Protein AF-A0A162V5H7-F1 (afdb_monomer_lite)

pLDDT: mean 80.51, std 14.14, range [36.09, 95.62]

Foldseek 3Di:
DDDDPPPPPVVPVVVVVVQVVVCVVPVDGDDDCPPVPPPPCDPLVDPVNLVVLVVVLVPDDPVCNDLVNSQCCCQPPVCCVPPVDGDRDDSVVSVVSCVVSPDDDDDPDPPDPPPCCPPPVNVVVVVVVVVVVVVLVLLEWDFDDPVSPDTDHHPADVPDHRDDDDDDPDDPDDPPPD

Organism: Phycomyces blakesleeanus (strain ATCC 8743b / DSM 1359 / FGSC 10004 / NBRC 33097 / NRRL 1555) (NCBI:txid763407)

Radius of gyration: 36.33 Å; chains: 1; bounding box: 70×38×108 Å

Secondary structure (DSSP, 8-state):
---------THHHHHHHHHHHHHHHHSSPPPP-TT-------GGG-HHHHHHHHHHHHHS-GGG--HHHHHHHIIIIIHHHHHS------HHHHHHHHHHTT-------TTS---GGGSHHHHHHHHHHHHHHHHHHTTS-EEESTT--EEE---PPTTPPP------S-----TT--

Structure (mmCIF, N/CA/C/O backbone):
data_AF-A0A162V5H7-F1
#
_entry.id   AF-A0A162V5H7-F1
#
loop_
_atom_site.group_PDB
_atom_site.id
_atom_site.type_symbol
_atom_site.label_atom_id
_atom_site.label_alt_id
_atom_site.label_comp_id
_atom_site.label_asym_id
_atom_site.label_entity_id
_atom_site.label_seq_id
_atom_site.pdbx_PDB_ins_code
_atom_site.Cartn_x
_atom_site.Cartn_y
_atom_site.Cartn_z
_atom_site.occupancy
_atom_site.B_iso_or_equiv
_atom_site.auth_seq_id
_atom_site.auth_comp_id
_atom_site.auth_asym_id
_atom_site.auth_atom_id
_atom_site.pdbx_PDB_model_num
ATOM 1 N N . MET A 1 1 ? -15.570 -7.501 -58.205 1.00 36.09 1 MET A N 1
ATOM 2 C CA . MET A 1 1 ? -15.032 -7.285 -56.846 1.00 36.09 1 MET A CA 1
ATOM 3 C C . MET A 1 1 ? -13.584 -6.853 -56.987 1.00 36.09 1 MET A C 1
ATOM 5 O O . MET A 1 1 ? -12.705 -7.700 -57.033 1.00 36.09 1 MET A O 1
ATOM 9 N N . GLU A 1 2 ? -13.348 -5.554 -57.147 1.00 36.75 2 GLU A N 1
ATOM 10 C CA . GLU A 1 2 ? -12.001 -4.977 -57.132 1.00 36.75 2 GLU A CA 1
ATOM 11 C C . GLU A 1 2 ? -11.762 -4.377 -55.752 1.00 36.75 2 GLU A C 1
ATOM 13 O O . GLU A 1 2 ? -12.485 -3.480 -55.327 1.00 36.75 2 GLU A O 1
ATOM 18 N N . ASN A 1 3 ? -10.765 -4.899 -55.043 1.00 38.25 3 ASN A N 1
ATOM 19 C CA . ASN A 1 3 ? -10.275 -4.320 -53.801 1.00 38.25 3 ASN A CA 1
ATOM 20 C C . ASN A 1 3 ? -8.867 -3.784 -54.078 1.00 38.25 3 ASN A C 1
ATOM 22 O O . ASN A 1 3 ? -7.873 -4.502 -53.971 1.00 38.25 3 ASN A O 1
ATOM 26 N N . VAL A 1 4 ? -8.796 -2.525 -54.511 1.00 41.94 4 VAL A N 1
ATOM 27 C CA . VAL A 1 4 ? -7.540 -1.800 -54.718 1.00 41.94 4 VAL A CA 1
ATOM 28 C C . VAL A 1 4 ? -7.108 -1.216 -53.374 1.00 41.94 4 VAL A C 1
ATOM 30 O O . VAL A 1 4 ? -7.493 -0.110 -52.999 1.00 41.94 4 VAL A O 1
ATOM 33 N N . TYR A 1 5 ? -6.279 -1.952 -52.636 1.00 42.31 5 TYR A N 1
ATOM 34 C CA . TYR A 1 5 ? -5.509 -1.381 -51.531 1.00 42.31 5 TYR A CA 1
ATOM 35 C C . TYR A 1 5 ? -4.355 -0.538 -52.098 1.00 42.31 5 TYR A C 1
ATOM 37 O O . TYR A 1 5 ? -3.203 -0.966 -52.141 1.00 42.31 5 TYR A O 1
ATOM 45 N N . ASN A 1 6 ? -4.661 0.689 -52.527 1.00 48.66 6 ASN A N 1
ATOM 46 C CA . ASN A 1 6 ? -3.668 1.727 -52.805 1.00 48.66 6 ASN A CA 1
ATOM 47 C C . ASN A 1 6 ? -3.124 2.290 -51.484 1.00 48.66 6 ASN A C 1
ATOM 49 O O . ASN A 1 6 ? -3.478 3.383 -51.051 1.00 48.66 6 ASN A O 1
ATOM 53 N N . GLN A 1 7 ? -2.235 1.543 -50.835 1.00 49.34 7 GLN A N 1
ATOM 54 C CA . GLN A 1 7 ? -1.279 2.119 -49.893 1.00 49.34 7 GLN A CA 1
ATOM 55 C C . GLN A 1 7 ? 0.103 2.022 -50.526 1.00 49.34 7 GLN A C 1
ATOM 57 O O . GLN A 1 7 ? 0.834 1.049 -50.348 1.00 49.34 7 GLN A O 1
ATOM 62 N N . THR A 1 8 ? 0.469 3.039 -51.306 1.00 51.62 8 THR A N 1
ATOM 63 C CA . THR A 1 8 ? 1.836 3.194 -51.806 1.00 51.62 8 THR A CA 1
ATOM 64 C C . THR A 1 8 ? 2.744 3.503 -50.624 1.00 51.62 8 THR A C 1
ATOM 66 O O . THR A 1 8 ? 2.929 4.656 -50.241 1.00 51.62 8 THR A O 1
ATOM 69 N N . ASN A 1 9 ? 3.289 2.455 -50.012 1.00 56.88 9 ASN A N 1
ATOM 70 C CA . ASN A 1 9 ? 4.314 2.569 -48.991 1.00 56.88 9 ASN A CA 1
ATOM 71 C C . ASN A 1 9 ? 5.574 3.169 -49.635 1.00 56.88 9 ASN A C 1
ATOM 73 O O . ASN A 1 9 ? 6.387 2.455 -50.221 1.00 56.88 9 ASN A O 1
ATOM 77 N N . THR A 1 10 ? 5.724 4.491 -49.554 1.00 59.53 10 THR A N 1
ATOM 78 C CA . THR A 1 10 ? 6.788 5.295 -50.182 1.00 59.53 10 THR A CA 1
ATOM 79 C C . THR A 1 10 ? 8.196 4.836 -49.794 1.00 59.53 10 THR A C 1
ATOM 81 O O . THR A 1 10 ? 9.159 5.070 -50.525 1.00 59.53 10 THR A O 1
ATOM 84 N N . TYR A 1 11 ? 8.325 4.131 -48.670 1.00 68.81 11 TYR A N 1
ATOM 85 C CA . TYR A 1 11 ? 9.588 3.601 -48.169 1.00 68.81 11 TYR A CA 1
ATOM 86 C C . TYR A 1 11 ? 10.064 2.352 -48.914 1.00 68.81 11 TYR A C 1
ATOM 88 O O . TYR A 1 11 ? 11.271 2.119 -48.994 1.00 68.81 11 TYR A O 1
ATOM 96 N N . LEU A 1 12 ? 9.152 1.555 -49.479 1.00 75.81 12 LEU A N 1
ATOM 97 C CA . LEU A 1 12 ? 9.510 0.298 -50.133 1.00 75.81 12 LEU A CA 1
ATOM 98 C C . LEU A 1 12 ? 10.249 0.525 -51.471 1.00 75.81 12 LEU A C 1
ATOM 100 O O . LEU A 1 12 ? 11.338 -0.032 -51.628 1.00 75.81 12 LEU A O 1
ATOM 104 N N . PRO A 1 13 ? 9.781 1.395 -52.392 1.00 82.75 13 PRO A N 1
ATOM 105 C CA . PRO A 1 13 ? 10.516 1.702 -53.622 1.00 82.75 13 PRO A CA 1
ATOM 106 C C . PRO A 1 13 ? 11.905 2.305 -53.367 1.00 82.75 13 PRO A C 1
ATOM 108 O O . PRO A 1 13 ? 12.864 1.986 -54.070 1.00 82.75 13 PRO A O 1
ATOM 111 N N . LEU A 1 14 ? 12.041 3.155 -52.343 1.00 82.62 14 LEU A N 1
ATOM 112 C CA . LEU A 1 14 ? 13.326 3.750 -51.961 1.00 82.62 14 LEU A CA 1
ATOM 113 C C . LEU A 1 14 ? 14.294 2.708 -51.391 1.00 82.62 14 LEU A C 1
ATOM 115 O O . LEU A 1 14 ? 15.477 2.721 -51.733 1.00 82.62 14 LEU A O 1
ATOM 119 N N . ALA A 1 15 ? 13.795 1.781 -50.568 1.00 81.19 15 ALA A N 1
ATOM 120 C CA . ALA A 1 15 ? 14.589 0.671 -50.053 1.00 81.19 15 ALA A CA 1
ATOM 121 C C . ALA A 1 15 ? 15.088 -0.237 -51.186 1.00 81.19 15 ALA A C 1
ATOM 123 O O . ALA A 1 15 ? 16.270 -0.568 -51.211 1.00 81.19 15 ALA A O 1
ATOM 124 N N . ILE A 1 16 ? 14.228 -0.553 -52.161 1.00 84.88 16 ILE A N 1
ATOM 125 C CA . ILE A 1 16 ? 14.591 -1.359 -53.336 1.00 84.88 16 ILE A CA 1
ATOM 126 C C . ILE A 1 16 ? 15.680 -0.671 -54.162 1.00 84.88 16 ILE A C 1
ATOM 128 O O . ILE A 1 16 ? 16.683 -1.295 -54.498 1.00 84.88 16 ILE A O 1
ATOM 132 N N . ARG 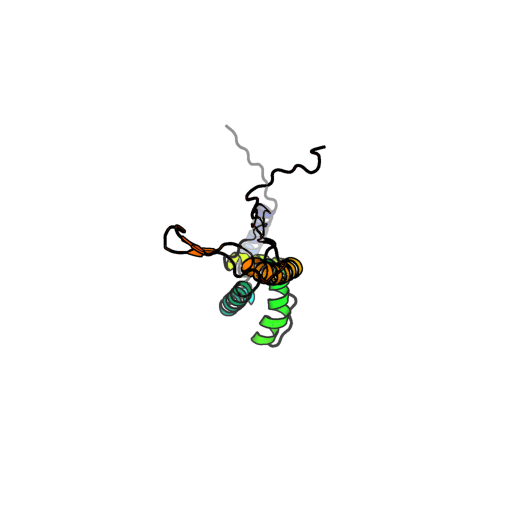A 1 17 ? 15.542 0.634 -54.436 1.00 87.94 17 ARG A N 1
ATOM 133 C CA . ARG A 1 17 ? 16.578 1.400 -55.152 1.00 87.94 17 ARG A CA 1
ATOM 134 C C . ARG A 1 17 ? 17.907 1.416 -54.400 1.00 87.94 17 ARG A C 1
ATOM 136 O O . ARG A 1 17 ? 18.959 1.296 -55.022 1.00 87.94 17 ARG A O 1
ATOM 143 N N . LYS A 1 18 ? 17.867 1.567 -53.073 1.00 86.19 18 LYS A N 1
ATOM 144 C CA . LYS A 1 18 ? 19.063 1.531 -52.225 1.00 86.19 18 LYS A CA 1
ATOM 145 C C . LYS A 1 18 ? 19.753 0.166 -52.298 1.00 86.19 18 LYS A C 1
ATOM 147 O O . LYS A 1 18 ? 20.953 0.127 -52.539 1.00 86.19 18 LYS A O 1
ATOM 152 N N . TRP A 1 19 ? 18.995 -0.922 -52.162 1.00 87.94 19 TRP A N 1
ATOM 153 C CA . TRP A 1 19 ? 19.516 -2.285 -52.281 1.00 87.94 19 TRP A CA 1
ATOM 154 C C . TRP A 1 19 ? 20.089 -2.581 -53.665 1.00 87.94 19 TRP A C 1
ATOM 156 O O . TRP A 1 19 ? 21.142 -3.197 -53.764 1.00 87.94 19 TRP A O 1
ATOM 166 N N . GLY A 1 20 ? 19.439 -2.103 -54.729 1.00 91.81 20 GLY A N 1
ATOM 167 C CA . GLY A 1 20 ? 19.942 -2.258 -56.094 1.00 91.81 20 GLY A CA 1
ATOM 168 C C . GLY A 1 20 ? 21.295 -1.574 -56.294 1.00 91.81 20 GLY A C 1
ATOM 169 O O . GLY A 1 20 ? 22.219 -2.188 -56.817 1.00 91.81 20 GLY A O 1
ATOM 170 N N . LYS A 1 21 ? 21.446 -0.329 -55.821 1.00 91.19 21 LYS A N 1
ATOM 171 C CA . LYS A 1 21 ? 22.733 0.389 -55.872 1.00 91.19 21 LYS A CA 1
ATOM 172 C C . LYS A 1 21 ? 23.833 -0.330 -55.095 1.00 91.19 21 LYS A C 1
ATOM 174 O O . LYS A 1 21 ? 24.963 -0.394 -55.559 1.00 91.19 21 LYS A O 1
ATOM 179 N N . GLU A 1 22 ? 23.494 -0.849 -53.921 1.00 88.94 22 GLU A N 1
ATOM 180 C CA . GLU A 1 22 ? 24.423 -1.594 -53.077 1.00 88.94 22 GLU A CA 1
ATOM 181 C C . GLU A 1 22 ? 24.891 -2.880 -53.765 1.00 88.94 22 GLU A C 1
ATOM 183 O O . GLU A 1 22 ? 26.090 -3.086 -53.907 1.00 88.94 22 GLU A O 1
ATOM 188 N N . TYR A 1 23 ? 23.958 -3.668 -54.303 1.00 91.25 23 TYR A N 1
ATOM 189 C CA . TYR A 1 23 ? 24.269 -4.903 -55.019 1.00 91.25 23 TYR A CA 1
ATOM 190 C C . TYR A 1 23 ? 25.155 -4.669 -56.248 1.00 91.25 23 TYR A C 1
ATOM 192 O O . TYR A 1 23 ? 26.092 -5.428 -56.473 1.00 91.25 23 TYR A O 1
ATOM 200 N N . ILE A 1 24 ? 24.906 -3.600 -57.015 1.00 93.75 24 ILE A N 1
ATOM 201 C CA . ILE A 1 24 ? 25.754 -3.231 -58.161 1.00 93.75 24 ILE A CA 1
ATOM 202 C C . ILE A 1 24 ? 27.190 -2.919 -57.712 1.00 93.75 24 ILE A C 1
ATOM 204 O O . ILE A 1 24 ? 28.134 -3.255 -58.418 1.00 93.75 24 ILE A O 1
ATOM 208 N N . ALA A 1 25 ? 27.363 -2.279 -56.554 1.00 89.38 25 ALA A N 1
ATOM 209 C CA . ALA A 1 25 ? 28.676 -1.863 -56.069 1.00 89.38 25 ALA A CA 1
ATOM 210 C C . ALA A 1 25 ? 29.476 -2.999 -55.408 1.00 89.38 25 ALA A C 1
ATOM 212 O O . ALA A 1 25 ? 30.697 -3.029 -55.531 1.00 89.38 25 ALA A O 1
ATOM 213 N N . THR A 1 26 ? 28.817 -3.905 -54.682 1.00 89.81 26 THR A N 1
ATOM 214 C CA . THR A 1 26 ? 29.492 -4.895 -53.820 1.00 89.81 26 THR A CA 1
ATOM 215 C C . THR A 1 26 ? 29.262 -6.349 -54.237 1.00 89.81 26 THR A C 1
ATOM 217 O O . THR A 1 26 ? 29.968 -7.231 -53.756 1.00 89.81 26 THR A O 1
ATOM 220 N N . GLY A 1 27 ? 28.278 -6.624 -55.101 1.00 88.81 27 GLY A N 1
ATOM 221 C CA . GLY A 1 27 ? 27.862 -7.976 -55.495 1.00 88.81 27 GLY A CA 1
ATOM 222 C C . GLY A 1 27 ? 26.973 -8.697 -54.472 1.00 88.81 27 GLY A C 1
ATOM 223 O O . GLY A 1 27 ? 26.591 -9.846 -54.691 1.00 88.81 27 GLY A O 1
ATOM 224 N N . TYR A 1 28 ? 26.623 -8.052 -53.355 1.00 86.94 28 TYR A N 1
ATOM 225 C CA . TYR A 1 28 ? 25.739 -8.606 -52.326 1.00 86.94 28 TYR A CA 1
ATOM 226 C C . TYR A 1 28 ? 24.945 -7.500 -51.618 1.00 86.94 28 TYR A C 1
ATOM 228 O O . TYR A 1 28 ? 25.370 -6.353 -51.541 1.00 86.94 28 TYR A O 1
ATOM 236 N N . ILE A 1 29 ? 23.777 -7.835 -51.070 1.00 86.12 29 ILE A N 1
ATOM 237 C CA . ILE A 1 29 ? 22.975 -6.895 -50.271 1.00 86.12 29 ILE A CA 1
ATOM 238 C C . ILE A 1 29 ? 23.363 -7.074 -48.800 1.00 86.12 29 ILE A C 1
ATOM 240 O O . ILE A 1 29 ? 23.324 -8.200 -48.297 1.00 86.12 29 ILE A O 1
ATOM 244 N N . SER A 1 30 ? 23.727 -5.998 -48.089 1.00 80.12 30 SER A N 1
ATOM 245 C CA . SER A 1 30 ? 24.040 -6.113 -46.660 1.00 80.12 30 SER A CA 1
ATOM 246 C C . SER A 1 30 ? 22.831 -6.600 -45.862 1.00 80.12 30 SER A C 1
ATOM 248 O O . SER A 1 30 ? 21.689 -6.163 -46.041 1.00 80.12 30 SER A O 1
ATOM 250 N N . GLN A 1 31 ? 23.080 -7.529 -44.938 1.00 75.31 31 GLN A N 1
ATOM 251 C CA . GLN A 1 31 ? 22.045 -7.967 -44.014 1.00 75.31 31 GLN A CA 1
ATOM 252 C C . GLN A 1 31 ? 21.614 -6.790 -43.135 1.00 75.31 31 GLN A C 1
ATOM 254 O O . GLN A 1 31 ? 22.439 -6.100 -42.528 1.00 75.31 31 GLN A O 1
ATOM 259 N N . ARG A 1 32 ? 20.298 -6.576 -43.027 1.00 68.06 32 ARG A N 1
ATOM 260 C CA . ARG A 1 32 ? 19.746 -5.559 -42.132 1.00 68.06 32 ARG A CA 1
ATOM 261 C C . ARG A 1 32 ? 20.180 -5.851 -40.694 1.00 68.06 32 ARG A C 1
ATOM 263 O O . ARG A 1 32 ? 19.860 -6.894 -40.141 1.00 68.06 32 ARG A O 1
ATOM 270 N N . GLN A 1 33 ? 20.832 -4.881 -40.061 1.00 63.22 33 GLN A N 1
ATOM 271 C CA . GLN A 1 33 ? 21.154 -4.908 -38.626 1.00 63.22 33 GLN A CA 1
ATOM 272 C C . GLN A 1 33 ? 19.947 -4.488 -37.752 1.00 63.22 33 GLN A C 1
ATOM 274 O O . GLN A 1 33 ? 20.061 -4.389 -36.530 1.00 63.22 33 GLN A O 1
ATOM 279 N N . GLN A 1 34 ? 18.780 -4.214 -38.357 1.00 62.19 34 GLN A N 1
ATOM 280 C CA . GLN A 1 34 ? 17.551 -3.903 -37.621 1.00 62.19 34 GLN A CA 1
ATOM 281 C C . GLN A 1 34 ? 17.168 -5.091 -36.726 1.00 62.19 34 GLN A C 1
ATOM 283 O O . GLN A 1 34 ? 17.146 -6.229 -37.179 1.00 62.19 34 GLN A O 1
ATOM 288 N N . GLY A 1 35 ? 16.887 -4.820 -35.449 1.00 57.72 35 GLY A N 1
ATOM 289 C CA . GLY A 1 35 ? 16.566 -5.853 -34.457 1.00 57.72 35 GLY A CA 1
ATOM 290 C C . GLY A 1 35 ? 17.757 -6.360 -33.635 1.00 57.72 35 GLY A C 1
ATOM 291 O O . GLY A 1 35 ? 17.541 -7.070 -32.662 1.00 57.72 35 GLY A O 1
ATOM 292 N N . ARG A 1 36 ? 18.996 -5.937 -33.929 1.00 56.78 36 ARG A N 1
ATOM 293 C CA . ARG A 1 36 ? 20.184 -6.258 -33.105 1.00 56.78 36 ARG A CA 1
ATOM 294 C C . ARG A 1 36 ? 20.378 -5.336 -31.898 1.00 56.78 36 ARG A C 1
ATOM 296 O O . ARG A 1 36 ? 21.458 -5.280 -31.319 1.00 56.78 36 ARG A O 1
ATOM 303 N N . PHE A 1 37 ? 19.340 -4.601 -31.500 1.00 56.25 37 PHE A N 1
ATOM 304 C CA . PHE A 1 37 ? 19.384 -3.838 -30.260 1.00 56.25 37 PHE A CA 1
ATOM 305 C C . PHE A 1 37 ? 19.109 -4.797 -29.101 1.00 56.25 37 PHE A C 1
ATOM 307 O O . PHE A 1 37 ? 17.963 -4.975 -28.684 1.00 56.25 37 PHE A O 1
ATOM 314 N N . ILE A 1 38 ? 20.166 -5.432 -28.594 1.00 55.22 38 ILE A N 1
ATOM 315 C CA . ILE A 1 38 ? 20.114 -6.086 -27.289 1.00 55.22 38 ILE A CA 1
ATOM 316 C C . ILE A 1 38 ? 19.909 -4.949 -26.295 1.00 55.22 38 ILE A C 1
ATOM 318 O O . ILE A 1 38 ? 20.842 -4.225 -25.953 1.00 55.22 38 ILE A O 1
ATOM 322 N N . ARG A 1 39 ? 18.658 -4.725 -25.879 1.00 59.47 39 ARG A N 1
ATOM 323 C CA . ARG A 1 39 ? 18.417 -3.866 -24.723 1.00 59.47 39 ARG A CA 1
ATOM 324 C C . ARG A 1 39 ? 19.151 -4.547 -23.572 1.00 59.47 39 ARG A C 1
ATOM 326 O O . ARG A 1 39 ? 18.831 -5.711 -23.317 1.00 59.47 39 ARG A O 1
ATOM 333 N N . PRO A 1 40 ? 20.125 -3.888 -22.918 1.00 55.59 40 PRO A N 1
ATOM 334 C CA . PRO A 1 40 ? 20.741 -4.481 -21.745 1.00 55.59 40 PRO A CA 1
ATOM 335 C C . PRO A 1 40 ? 19.607 -4.878 -20.795 1.00 55.59 40 PRO A C 1
ATOM 337 O O . PRO A 1 40 ? 18.635 -4.110 -20.699 1.00 55.59 40 PRO A O 1
ATOM 340 N N . PRO A 1 41 ? 19.664 -6.071 -20.173 1.00 60.25 41 PRO A N 1
ATOM 341 C CA . PRO A 1 41 ? 18.645 -6.483 -19.227 1.00 60.25 41 PRO A CA 1
ATOM 342 C C . PRO A 1 41 ? 18.517 -5.358 -18.211 1.00 60.25 41 PRO A C 1
ATOM 344 O O . PRO A 1 41 ? 19.468 -4.981 -17.526 1.00 60.25 41 PRO A O 1
ATOM 347 N N . PHE A 1 42 ? 17.361 -4.704 -18.240 1.00 72.19 42 PHE A N 1
ATOM 348 C CA . PHE A 1 42 ? 17.120 -3.593 -17.349 1.00 72.19 42 PHE A CA 1
ATOM 349 C C . PHE A 1 42 ? 17.127 -4.160 -15.939 1.00 72.19 42 PHE A C 1
ATOM 351 O O . PHE A 1 42 ? 16.592 -5.236 -15.721 1.00 72.19 42 PHE A O 1
ATOM 358 N N . VAL A 1 43 ? 17.709 -3.444 -14.988 1.00 73.94 43 VAL A N 1
ATOM 359 C CA . VAL A 1 43 ? 17.938 -3.965 -13.636 1.00 73.94 43 VAL A CA 1
ATOM 360 C C . VAL A 1 43 ? 16.642 -4.469 -12.974 1.00 73.94 43 VAL A C 1
ATOM 362 O O . VAL A 1 43 ? 16.663 -5.500 -12.326 1.00 73.94 43 VAL A O 1
ATOM 365 N N . LEU A 1 44 ? 15.475 -3.859 -13.227 1.00 81.75 44 LEU A N 1
ATOM 366 C CA . LEU A 1 44 ? 14.187 -4.382 -12.721 1.00 81.75 44 LEU A CA 1
ATOM 367 C C . LEU A 1 44 ? 13.714 -5.703 -13.376 1.00 81.75 44 LEU A C 1
ATOM 369 O O . LEU A 1 44 ? 12.700 -6.261 -12.968 1.00 81.75 44 LEU A O 1
ATOM 373 N N . ALA A 1 45 ? 14.404 -6.208 -14.397 1.00 81.31 45 ALA A N 1
ATOM 374 C CA . ALA A 1 45 ? 14.193 -7.554 -14.928 1.00 81.31 45 ALA A CA 1
ATOM 375 C C . ALA A 1 45 ? 14.865 -8.632 -14.061 1.00 81.31 45 ALA A C 1
ATOM 377 O O . ALA A 1 45 ? 14.590 -9.811 -14.258 1.00 81.31 45 ALA A O 1
ATOM 378 N N . ASP A 1 46 ? 15.729 -8.236 -13.123 1.00 85.44 46 ASP A N 1
ATOM 379 C CA . ASP A 1 46 ? 16.362 -9.138 -12.169 1.00 85.44 46 ASP A CA 1
ATOM 380 C C . ASP A 1 46 ? 15.320 -9.721 -11.199 1.00 85.44 46 ASP A C 1
ATOM 382 O O . ASP A 1 46 ? 14.546 -9.000 -10.556 1.00 85.44 46 ASP A O 1
ATOM 386 N N . GLU A 1 47 ? 15.315 -11.047 -11.083 1.00 88.06 47 GLU A N 1
ATOM 387 C CA . GLU A 1 47 ? 14.394 -11.791 -10.230 1.00 88.06 47 GLU A CA 1
ATOM 388 C C . GLU A 1 47 ? 14.587 -11.471 -8.739 1.00 88.06 47 GLU A C 1
ATOM 390 O O . GLU A 1 47 ? 13.615 -11.359 -7.992 1.00 88.06 47 GLU A O 1
ATOM 395 N N . ALA A 1 48 ? 15.820 -11.233 -8.286 1.00 88.19 48 ALA A N 1
ATOM 396 C CA . ALA A 1 48 ? 16.097 -10.877 -6.899 1.00 88.19 48 ALA A CA 1
ATOM 397 C C . ALA A 1 48 ? 15.468 -9.525 -6.528 1.00 88.19 48 ALA A C 1
ATOM 399 O O . ALA A 1 48 ? 15.004 -9.337 -5.401 1.00 88.19 48 ALA A O 1
ATOM 400 N N . ILE A 1 49 ? 15.413 -8.590 -7.479 1.00 88.19 49 ILE A N 1
ATOM 401 C CA . ILE A 1 49 ? 14.776 -7.279 -7.302 1.00 88.19 49 ILE A CA 1
ATOM 402 C C . ILE A 1 49 ? 13.258 -7.402 -7.310 1.00 88.19 49 ILE A C 1
ATOM 404 O O . ILE A 1 49 ? 12.590 -6.787 -6.470 1.00 88.19 49 ILE A O 1
ATOM 408 N N . ALA A 1 50 ? 12.720 -8.217 -8.218 1.00 90.88 50 ALA A N 1
ATOM 409 C CA . ALA A 1 50 ? 11.299 -8.535 -8.265 1.00 90.88 50 ALA A CA 1
ATOM 410 C C . ALA A 1 50 ? 10.828 -9.159 -6.941 1.00 90.88 50 ALA A C 1
ATOM 412 O O . ALA A 1 50 ? 9.838 -8.713 -6.355 1.00 90.88 50 ALA A O 1
ATOM 413 N N . ASN A 1 51 ? 11.583 -10.128 -6.420 1.00 92.12 51 ASN A N 1
ATOM 414 C CA . ASN A 1 51 ? 11.293 -10.815 -5.165 1.00 92.12 51 ASN A CA 1
ATOM 415 C C . ASN A 1 51 ? 11.411 -9.880 -3.955 1.00 92.12 51 ASN A C 1
ATOM 417 O O . ASN A 1 51 ? 10.501 -9.831 -3.127 1.00 92.12 51 ASN A O 1
ATOM 421 N N . ALA A 1 52 ? 12.477 -9.076 -3.870 1.00 93.06 52 ALA A N 1
ATOM 422 C CA . ALA A 1 52 ? 12.647 -8.108 -2.785 1.00 93.06 52 ALA A CA 1
ATOM 423 C C . ALA A 1 52 ? 11.510 -7.073 -2.756 1.00 93.06 52 ALA A C 1
ATOM 425 O O . ALA A 1 52 ? 10.927 -6.809 -1.702 1.00 93.06 52 ALA A O 1
ATOM 426 N N . THR A 1 53 ? 11.139 -6.547 -3.925 1.00 92.62 53 THR A N 1
ATOM 427 C CA . THR A 1 53 ? 10.043 -5.581 -4.053 1.00 92.62 53 THR A CA 1
ATOM 428 C C . THR A 1 53 ? 8.699 -6.219 -3.715 1.00 92.62 53 THR A C 1
ATOM 430 O O . THR A 1 53 ? 7.903 -5.631 -2.985 1.00 92.62 53 THR A O 1
ATOM 433 N N . SER A 1 54 ? 8.457 -7.450 -4.167 1.00 92.50 54 SER A N 1
ATOM 434 C CA . SER A 1 54 ? 7.240 -8.203 -3.845 1.00 92.50 54 SER A CA 1
ATOM 435 C C . SER A 1 54 ? 7.101 -8.464 -2.346 1.00 92.50 54 SER A C 1
ATOM 437 O O . SER A 1 54 ? 6.018 -8.280 -1.790 1.00 92.50 54 SER A O 1
ATOM 439 N N . ASN A 1 55 ? 8.191 -8.838 -1.673 1.00 94.06 55 ASN A N 1
ATOM 440 C CA . ASN A 1 55 ? 8.208 -9.033 -0.223 1.00 94.06 55 ASN A CA 1
ATOM 441 C C . ASN A 1 55 ? 7.919 -7.729 0.522 1.00 94.06 55 ASN A C 1
ATOM 443 O O . ASN A 1 55 ? 7.088 -7.711 1.431 1.00 94.06 55 ASN A O 1
ATOM 447 N N . TRP A 1 56 ? 8.527 -6.623 0.089 1.00 94.81 56 TRP A N 1
ATOM 448 C CA . TRP A 1 56 ? 8.258 -5.311 0.665 1.00 94.81 56 TRP A CA 1
ATOM 449 C C . TRP A 1 56 ? 6.785 -4.906 0.512 1.00 94.81 56 TRP A C 1
ATOM 451 O O . TRP A 1 56 ? 6.166 -4.500 1.495 1.00 94.81 56 TRP A O 1
ATOM 461 N N . ILE A 1 57 ? 6.191 -5.087 -0.678 1.00 93.31 57 ILE A N 1
ATOM 462 C CA . ILE A 1 57 ? 4.770 -4.791 -0.944 1.00 93.31 57 ILE A CA 1
ATOM 463 C C . ILE A 1 57 ? 3.852 -5.590 -0.010 1.00 93.31 57 ILE A C 1
ATOM 465 O O . ILE A 1 57 ? 2.888 -5.034 0.520 1.00 93.31 57 ILE A O 1
ATOM 469 N N . ARG A 1 58 ? 4.141 -6.881 0.213 1.00 91.56 58 ARG A N 1
ATOM 470 C CA . ARG A 1 58 ? 3.333 -7.757 1.083 1.00 91.56 58 ARG A CA 1
ATOM 471 C C . ARG A 1 58 ? 3.303 -7.271 2.533 1.00 91.56 58 ARG A C 1
ATOM 473 O O . ARG A 1 58 ? 2.255 -7.354 3.164 1.00 91.56 58 ARG A O 1
ATOM 480 N N . GLN A 1 59 ? 4.410 -6.716 3.024 1.00 93.31 59 GLN A N 1
ATOM 481 C CA . GLN A 1 59 ? 4.522 -6.165 4.380 1.00 93.31 59 GLN A CA 1
ATOM 482 C C . GLN A 1 59 ? 3.821 -4.807 4.544 1.00 93.31 59 GLN A C 1
ATOM 484 O O . GLN A 1 59 ? 3.572 -4.373 5.666 1.00 93.31 59 GLN A O 1
ATOM 489 N N . GLN A 1 60 ? 3.490 -4.112 3.450 1.00 90.94 60 GLN A N 1
ATOM 490 C CA . GLN A 1 60 ? 2.826 -2.812 3.531 1.00 90.94 60 GLN A CA 1
ATOM 491 C C . GLN A 1 60 ? 1.320 -2.944 3.785 1.00 90.94 60 GLN A C 1
ATOM 493 O O . GLN A 1 60 ? 0.652 -3.818 3.218 1.00 90.94 60 GLN A O 1
ATOM 498 N N . LYS A 1 61 ? 0.768 -1.985 4.546 1.00 87.50 61 LYS A N 1
ATOM 499 C CA . LYS A 1 61 ? -0.680 -1.716 4.603 1.00 87.50 61 LYS A CA 1
ATOM 500 C C . LYS A 1 61 ? -1.220 -1.440 3.198 1.00 87.50 61 LYS A C 1
ATOM 502 O O . LYS A 1 61 ? -0.508 -0.872 2.370 1.00 87.50 61 LYS A O 1
ATOM 507 N N . ILE A 1 62 ? -2.482 -1.789 2.946 1.00 83.94 62 ILE A N 1
ATOM 508 C CA . ILE A 1 62 ? -3.132 -1.675 1.626 1.00 83.94 62 ILE A CA 1
ATOM 509 C C . ILE A 1 62 ? -2.990 -0.259 1.046 1.00 83.94 62 ILE A C 1
ATOM 511 O O . ILE A 1 62 ? -2.561 -0.106 -0.095 1.00 83.94 62 ILE A O 1
ATOM 515 N N . GLU A 1 63 ? -3.229 0.768 1.861 1.00 83.94 63 GLU A N 1
ATOM 516 C CA . GLU A 1 63 ? -3.105 2.189 1.495 1.00 83.94 63 GLU A CA 1
ATOM 517 C C . GLU A 1 63 ? -1.706 2.579 0.998 1.00 83.94 63 GLU A C 1
ATOM 519 O O . GLU A 1 63 ? -1.542 3.487 0.184 1.00 83.94 63 GLU A O 1
ATOM 524 N N . LYS A 1 64 ? -0.669 1.880 1.474 1.00 86.69 64 LYS A N 1
ATOM 525 C CA . LYS A 1 64 ? 0.727 2.166 1.136 1.00 86.69 64 LYS A CA 1
ATOM 526 C C . LYS A 1 64 ? 1.201 1.422 -0.113 1.00 86.69 64 LYS A C 1
ATOM 528 O O . LYS A 1 64 ? 2.278 1.753 -0.610 1.00 86.69 64 LYS A O 1
ATOM 533 N N . ARG A 1 65 ? 0.417 0.490 -0.668 1.00 88.62 65 ARG A N 1
ATOM 534 C CA . ARG A 1 65 ? 0.753 -0.312 -1.865 1.00 88.62 65 ARG A CA 1
ATOM 535 C C . ARG A 1 65 ? 0.533 0.459 -3.176 1.00 88.62 65 ARG A C 1
ATOM 537 O O . ARG A 1 65 ? -0.067 -0.049 -4.120 1.00 88.62 65 ARG A O 1
ATOM 544 N N . THR A 1 66 ? 1.008 1.700 -3.247 1.00 89.94 66 THR A N 1
ATOM 545 C CA . THR A 1 66 ? 0.918 2.542 -4.449 1.00 89.94 66 THR A CA 1
ATOM 546 C C . THR A 1 66 ? 2.195 2.450 -5.282 1.00 89.94 66 THR A C 1
ATOM 548 O O . THR A 1 66 ? 3.288 2.262 -4.744 1.00 89.94 66 THR A O 1
ATOM 551 N N . ALA A 1 67 ? 2.087 2.642 -6.602 1.00 90.50 67 ALA A N 1
ATOM 552 C CA . ALA A 1 67 ? 3.255 2.659 -7.491 1.00 90.50 67 ALA A CA 1
ATOM 553 C C . ALA A 1 67 ? 4.297 3.711 -7.078 1.00 90.50 67 ALA A C 1
ATOM 555 O O . ALA A 1 67 ? 5.495 3.460 -7.164 1.00 90.50 67 ALA A O 1
ATOM 556 N N . SER A 1 68 ? 3.851 4.871 -6.589 1.00 92.06 68 SER A N 1
ATOM 557 C CA . SER A 1 68 ? 4.737 5.937 -6.111 1.00 92.06 68 SER A CA 1
ATOM 558 C C . SER A 1 68 ? 5.533 5.516 -4.875 1.00 92.06 68 SER A C 1
ATOM 560 O O . SER A 1 68 ? 6.721 5.814 -4.774 1.00 92.06 68 SER A O 1
ATOM 562 N N . ASN A 1 69 ? 4.913 4.777 -3.952 1.00 93.56 69 ASN A N 1
ATOM 563 C CA . ASN A 1 69 ? 5.617 4.255 -2.784 1.00 93.56 69 ASN A CA 1
ATOM 564 C C . ASN A 1 69 ? 6.583 3.128 -3.162 1.00 93.56 69 ASN A C 1
ATOM 566 O O . ASN A 1 69 ? 7.690 3.086 -2.632 1.00 93.56 69 ASN A O 1
ATOM 570 N N . VAL A 1 70 ? 6.200 2.267 -4.111 1.00 93.00 70 VAL A N 1
ATOM 571 C CA . VAL A 1 70 ? 7.099 1.253 -4.681 1.00 93.00 70 VAL A CA 1
ATOM 572 C C . VAL A 1 70 ? 8.311 1.918 -5.336 1.00 93.00 70 VAL A C 1
ATOM 574 O O . VAL A 1 70 ? 9.437 1.521 -5.058 1.00 93.00 70 VAL A O 1
ATOM 577 N N . LYS A 1 71 ? 8.109 2.977 -6.131 1.00 93.50 71 LYS A N 1
ATOM 578 C CA . LYS A 1 71 ? 9.199 3.789 -6.697 1.00 93.50 71 LYS A CA 1
ATOM 579 C C . LYS A 1 71 ? 10.142 4.285 -5.617 1.00 93.50 71 LYS A C 1
ATOM 581 O O . LYS A 1 71 ? 11.343 4.065 -5.705 1.00 93.50 71 LYS A O 1
ATOM 586 N N . ARG A 1 72 ? 9.590 4.914 -4.580 1.00 93.81 72 ARG A N 1
ATOM 587 C CA . ARG A 1 72 ? 10.387 5.446 -3.476 1.00 93.81 72 ARG A CA 1
ATOM 588 C C . ARG A 1 72 ? 11.217 4.354 -2.800 1.00 93.81 72 ARG A C 1
ATOM 590 O O . ARG A 1 72 ? 12.396 4.569 -2.552 1.00 93.81 72 ARG A O 1
ATOM 597 N N . TYR A 1 73 ? 10.627 3.186 -2.546 1.00 93.31 73 TYR A N 1
ATOM 598 C CA . TYR A 1 73 ? 11.345 2.037 -1.990 1.00 93.31 73 TYR A CA 1
ATOM 599 C C . TYR A 1 73 ? 12.483 1.566 -2.907 1.00 93.31 73 TYR A C 1
ATOM 601 O O . TYR A 1 73 ? 13.606 1.367 -2.445 1.00 93.31 73 TYR A O 1
ATOM 609 N N . ILE A 1 74 ? 12.214 1.422 -4.205 1.00 91.50 74 ILE A N 1
ATOM 610 C CA . ILE A 1 74 ? 13.211 0.963 -5.172 1.00 91.50 74 ILE A CA 1
ATOM 611 C C . ILE A 1 74 ? 14.382 1.950 -5.250 1.00 91.50 74 ILE A C 1
ATOM 613 O O . ILE A 1 74 ? 15.528 1.536 -5.091 1.00 91.50 74 ILE A O 1
ATOM 617 N N . ASP A 1 75 ? 14.097 3.237 -5.440 1.00 91.25 75 ASP A N 1
ATOM 618 C CA . ASP A 1 75 ? 15.114 4.263 -5.687 1.00 91.25 75 ASP A CA 1
ATOM 619 C C . ASP A 1 75 ? 15.939 4.598 -4.434 1.00 91.25 75 ASP A C 1
ATOM 621 O O . ASP A 1 75 ? 17.142 4.838 -4.535 1.00 91.25 75 ASP A O 1
ATOM 625 N N . GLN A 1 76 ? 15.309 4.624 -3.252 1.00 91.00 76 GLN A N 1
ATOM 626 C CA . GLN A 1 76 ? 15.955 5.078 -2.011 1.00 91.00 76 GLN A CA 1
ATOM 627 C C . GLN A 1 76 ? 16.521 3.946 -1.155 1.00 91.00 76 GLN A C 1
ATOM 629 O O . GLN A 1 76 ? 17.413 4.193 -0.350 1.00 91.00 76 GLN A O 1
ATOM 634 N N . ILE A 1 77 ? 15.997 2.724 -1.282 1.00 90.88 77 ILE A N 1
ATOM 635 C CA . ILE A 1 77 ? 16.386 1.604 -0.417 1.00 90.88 77 ILE A CA 1
ATOM 636 C C . ILE A 1 77 ? 17.002 0.493 -1.256 1.00 90.88 77 ILE A C 1
ATOM 638 O O . ILE A 1 77 ? 18.164 0.145 -1.063 1.00 90.88 77 ILE A O 1
ATOM 642 N N . LEU A 1 78 ? 16.251 -0.058 -2.209 1.00 89.75 78 LEU A N 1
ATOM 643 C CA . LEU A 1 78 ? 16.679 -1.276 -2.891 1.00 89.75 78 LEU A CA 1
ATOM 644 C C . LEU A 1 78 ? 17.906 -1.052 -3.787 1.00 89.75 78 LEU A C 1
ATOM 646 O O . LEU A 1 78 ? 18.841 -1.850 -3.748 1.00 89.75 78 LEU A O 1
ATOM 650 N N . TYR A 1 79 ? 17.923 0.034 -4.564 1.00 87.81 79 TYR A N 1
ATOM 651 C CA . TYR A 1 79 ? 19.035 0.373 -5.456 1.00 87.81 79 TYR A CA 1
ATOM 652 C C . TYR A 1 79 ? 20.331 0.689 -4.703 1.00 87.81 79 TYR A C 1
ATOM 654 O O . TYR A 1 79 ? 21.347 0.058 -5.011 1.00 87.81 79 TYR A O 1
ATOM 662 N N . PRO A 1 80 ? 20.317 1.578 -3.692 1.00 89.56 80 PRO A N 1
ATOM 663 C CA . PRO A 1 80 ? 21.509 1.850 -2.898 1.00 89.56 80 PRO A CA 1
ATOM 664 C C . PRO A 1 80 ? 22.056 0.599 -2.206 1.00 89.56 80 PRO A C 1
ATOM 666 O O . PRO A 1 80 ? 23.259 0.369 -2.246 1.00 89.56 80 PRO A O 1
ATOM 669 N N . VAL A 1 81 ? 21.190 -0.255 -1.648 1.00 89.69 81 VAL A N 1
ATOM 670 C CA . VAL A 1 81 ? 21.621 -1.485 -0.960 1.00 89.69 81 VAL A CA 1
ATOM 671 C C . VAL A 1 81 ? 22.223 -2.510 -1.924 1.00 89.69 81 VAL A C 1
ATOM 673 O O . VAL A 1 81 ? 23.194 -3.176 -1.579 1.00 89.69 81 VAL A O 1
ATOM 676 N N . LYS A 1 82 ? 21.659 -2.670 -3.127 1.00 85.81 82 LYS A N 1
ATOM 677 C CA . LYS A 1 82 ? 22.110 -3.696 -4.081 1.00 85.81 82 LYS A CA 1
ATOM 678 C C . LYS A 1 82 ? 23.305 -3.267 -4.926 1.00 85.81 82 LYS A C 1
ATOM 680 O O . LYS A 1 82 ? 24.124 -4.114 -5.266 1.00 85.81 82 LYS A O 1
ATOM 685 N N . PHE A 1 83 ? 23.390 -1.988 -5.281 1.00 84.50 83 PHE A N 1
ATOM 686 C CA . PHE A 1 83 ? 24.344 -1.505 -6.282 1.00 84.50 83 PHE A CA 1
ATOM 687 C C . PHE A 1 83 ? 25.205 -0.332 -5.809 1.00 84.50 83 PHE A C 1
ATOM 689 O O . PHE A 1 83 ? 26.054 0.123 -6.569 1.00 84.50 83 PHE A O 1
ATOM 696 N N . GLY A 1 84 ? 24.976 0.204 -4.605 1.00 85.62 84 GLY A N 1
ATOM 697 C CA . GLY A 1 84 ? 25.695 1.383 -4.111 1.00 85.62 84 GLY A CA 1
ATOM 698 C C . GLY A 1 84 ? 25.415 2.660 -4.909 1.00 85.62 84 GLY A C 1
ATOM 699 O O . GLY A 1 84 ? 26.141 3.640 -4.769 1.00 85.62 84 GLY A O 1
ATOM 700 N N . VAL A 1 85 ? 24.382 2.664 -5.759 1.00 82.06 85 VAL A N 1
ATOM 701 C CA . VAL A 1 85 ? 24.023 3.805 -6.607 1.00 82.06 85 VAL A CA 1
ATOM 702 C C . VAL A 1 85 ? 22.586 4.233 -6.368 1.00 82.06 85 VAL A C 1
ATOM 704 O O . VAL A 1 85 ? 21.683 3.408 -6.238 1.00 82.06 85 VAL A O 1
ATOM 707 N N . VAL A 1 86 ? 22.374 5.545 -6.373 1.00 81.81 86 VAL A N 1
ATOM 708 C CA . VAL A 1 86 ? 21.039 6.138 -6.414 1.00 81.81 86 VAL A CA 1
ATOM 709 C C . VAL A 1 86 ? 20.634 6.281 -7.875 1.00 81.81 86 VAL A C 1
ATOM 711 O O . VAL A 1 86 ? 21.407 6.759 -8.708 1.00 81.81 86 VAL A O 1
ATOM 714 N N . ARG A 1 87 ? 19.416 5.858 -8.201 1.00 80.75 87 ARG A N 1
ATOM 715 C CA . ARG A 1 87 ? 18.824 6.037 -9.526 1.00 80.75 87 ARG A CA 1
ATOM 716 C C . ARG A 1 87 ? 17.418 6.582 -9.356 1.00 80.75 87 ARG A C 1
ATOM 718 O O . ARG A 1 87 ? 16.719 6.175 -8.442 1.00 80.75 87 ARG A O 1
ATOM 725 N N . ASP A 1 88 ? 17.017 7.470 -10.256 1.00 87.44 88 ASP A N 1
ATOM 726 C CA . ASP A 1 88 ? 15.639 7.939 -10.352 1.00 87.44 88 ASP A CA 1
ATOM 727 C C . ASP A 1 88 ? 14.941 7.211 -11.503 1.00 87.44 88 ASP A C 1
ATOM 729 O O . ASP A 1 88 ? 15.119 7.537 -12.681 1.00 87.44 88 ASP A O 1
ATOM 733 N N . ILE A 1 89 ? 14.210 6.142 -11.188 1.00 87.38 89 ILE A N 1
ATOM 734 C CA . ILE A 1 89 ? 13.509 5.362 -12.206 1.00 87.38 89 ILE A CA 1
ATOM 735 C C . ILE A 1 89 ? 12.143 5.985 -12.454 1.00 87.38 89 ILE A C 1
ATOM 737 O O . ILE A 1 89 ? 11.329 6.116 -11.544 1.00 87.38 89 ILE A O 1
ATOM 741 N N . SER A 1 90 ? 11.836 6.294 -13.715 1.00 90.44 90 SER A N 1
ATOM 742 C CA . SER A 1 90 ? 10.515 6.828 -14.055 1.00 90.44 90 SER A CA 1
ATOM 743 C C . SER A 1 90 ? 9.380 5.896 -13.604 1.00 90.44 90 SER A C 1
ATOM 745 O O . SER A 1 90 ? 9.444 4.669 -13.743 1.00 90.44 90 SER A O 1
ATOM 747 N N . LEU A 1 91 ? 8.284 6.493 -13.137 1.00 91.50 91 LEU A N 1
ATOM 748 C CA . LEU A 1 91 ? 7.108 5.752 -12.676 1.00 91.50 91 LEU A CA 1
ATOM 749 C C . LEU A 1 91 ? 6.517 4.851 -13.776 1.00 91.50 91 LEU A C 1
ATOM 751 O O . LEU A 1 91 ? 6.023 3.764 -13.494 1.00 91.50 91 LEU A O 1
ATOM 755 N N . SER A 1 92 ? 6.613 5.274 -15.042 1.00 90.44 92 SER A N 1
ATOM 756 C CA . SER A 1 92 ? 6.175 4.489 -16.205 1.00 90.44 92 SER A CA 1
ATOM 757 C C . SER A 1 92 ? 6.924 3.158 -16.322 1.00 90.44 92 SER A C 1
ATOM 759 O O . SER A 1 92 ? 6.310 2.109 -16.532 1.00 90.44 92 SER A O 1
ATOM 761 N N . ILE A 1 93 ? 8.244 3.177 -16.113 1.00 89.12 93 ILE A N 1
ATOM 762 C CA . ILE A 1 93 ? 9.067 1.966 -16.123 1.00 89.12 93 ILE A CA 1
ATOM 763 C C . ILE A 1 93 ? 8.664 1.048 -14.969 1.00 89.12 93 ILE A C 1
ATOM 765 O O . ILE A 1 93 ? 8.444 -0.139 -15.191 1.00 89.12 93 ILE A O 1
ATOM 769 N N . ILE A 1 94 ? 8.495 1.584 -13.762 1.00 91.12 94 ILE A N 1
ATOM 770 C CA . ILE A 1 94 ? 8.075 0.788 -12.601 1.00 91.12 94 ILE A CA 1
ATOM 771 C C . ILE A 1 94 ? 6.711 0.151 -12.847 1.00 91.12 94 ILE A C 1
ATOM 773 O O . ILE A 1 94 ? 6.561 -1.050 -12.664 1.00 91.12 94 ILE A O 1
ATOM 777 N N . ASN A 1 95 ? 5.740 0.911 -13.353 1.00 91.31 95 ASN A N 1
ATOM 778 C CA . ASN A 1 95 ? 4.419 0.386 -13.700 1.00 91.31 95 ASN A CA 1
ATOM 779 C C . ASN A 1 95 ? 4.494 -0.735 -14.740 1.00 91.31 95 ASN A C 1
ATOM 781 O O . ASN A 1 95 ? 3.733 -1.699 -14.662 1.00 91.31 95 ASN A O 1
ATOM 785 N N . LYS A 1 96 ? 5.402 -0.620 -15.715 1.00 90.50 96 LYS A N 1
ATOM 786 C CA . LYS A 1 96 ? 5.644 -1.672 -16.701 1.00 90.50 96 LYS A CA 1
ATOM 787 C C . LYS A 1 96 ? 6.171 -2.945 -16.034 1.00 90.50 96 LYS A C 1
ATOM 789 O O . LYS A 1 96 ? 5.628 -4.010 -16.300 1.00 90.50 96 LYS A O 1
ATOM 794 N N . TYR A 1 97 ? 7.177 -2.841 -15.167 1.00 90.94 97 TYR A N 1
ATOM 795 C CA . TYR A 1 97 ? 7.767 -4.007 -14.496 1.00 90.94 97 TYR A CA 1
ATOM 796 C C . TYR A 1 97 ? 6.851 -4.628 -13.449 1.00 90.94 97 TYR A C 1
ATOM 798 O O . TYR A 1 97 ? 6.747 -5.844 -13.396 1.00 90.94 97 TYR A O 1
ATOM 806 N N . MET A 1 98 ? 6.098 -3.819 -12.708 1.00 91.56 98 MET A N 1
ATOM 807 C CA . MET A 1 98 ? 5.060 -4.297 -11.794 1.00 91.56 98 MET A CA 1
ATOM 808 C C . MET A 1 98 ? 4.065 -5.218 -12.507 1.00 91.56 98 MET A C 1
ATOM 810 O O . MET A 1 98 ? 3.746 -6.286 -11.993 1.00 91.56 98 MET A O 1
ATOM 814 N N . LYS A 1 99 ? 3.635 -4.860 -13.725 1.00 91.12 99 LYS A N 1
ATOM 815 C CA . LYS A 1 99 ? 2.787 -5.736 -14.550 1.00 91.12 99 LYS A CA 1
ATOM 816 C C . LYS A 1 99 ? 3.499 -7.029 -14.940 1.00 91.12 99 LYS A C 1
ATOM 818 O O . LYS A 1 99 ? 2.900 -8.093 -14.844 1.00 91.12 99 LYS A O 1
ATOM 823 N N . THR A 1 100 ? 4.765 -6.945 -15.349 1.00 90.44 100 THR A N 1
ATOM 824 C CA . THR A 1 100 ? 5.580 -8.126 -15.681 1.00 90.44 100 THR A CA 1
ATOM 825 C C . THR A 1 100 ? 5.750 -9.066 -14.485 1.00 90.44 100 THR A C 1
ATOM 827 O O . THR A 1 100 ? 5.725 -10.277 -14.661 1.00 90.44 100 THR A O 1
ATOM 830 N N . TRP A 1 101 ? 5.866 -8.531 -13.267 1.00 91.19 101 TRP A N 1
ATOM 831 C CA . TRP A 1 101 ? 5.952 -9.303 -12.022 1.00 91.19 101 TRP A CA 1
ATOM 832 C C . TRP A 1 101 ? 4.597 -9.854 -11.537 1.00 91.19 101 TRP A C 1
ATOM 834 O O . TRP A 1 101 ?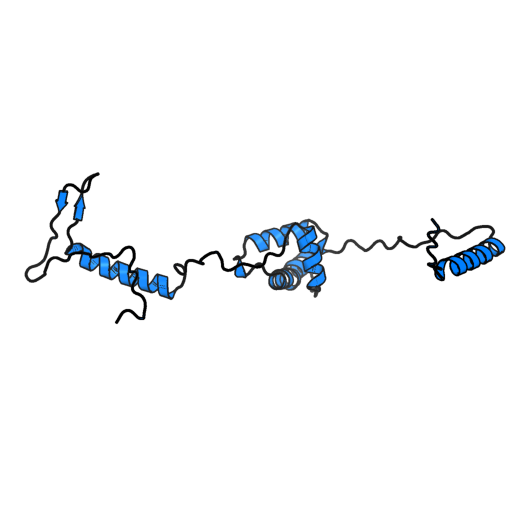 4.524 -10.441 -10.462 1.00 91.19 101 TRP A O 1
ATOM 844 N N . GLY A 1 102 ? 3.514 -9.660 -12.299 1.00 90.56 102 GLY A N 1
ATOM 845 C CA . GLY A 1 102 ? 2.185 -10.194 -11.985 1.00 90.56 102 GLY A CA 1
ATOM 846 C C . GLY A 1 102 ? 1.288 -9.271 -11.154 1.00 90.56 102 GLY A C 1
ATOM 847 O O . GLY A 1 102 ? 0.200 -9.681 -10.751 1.00 90.56 102 GLY A O 1
ATOM 848 N N . PHE A 1 103 ? 1.684 -8.019 -10.908 1.00 90.75 103 PHE A N 1
ATOM 849 C CA . PHE A 1 103 ? 0.822 -7.054 -10.225 1.00 90.75 103 PHE A CA 1
ATOM 850 C C . PHE A 1 103 ? -0.166 -6.398 -11.191 1.00 90.75 103 PHE A C 1
ATOM 852 O O . PHE A 1 103 ? 0.179 -5.983 -12.299 1.00 90.75 103 PHE A O 1
ATOM 859 N N . SER A 1 104 ? -1.402 -6.224 -10.730 1.00 87.50 104 SER A N 1
ATOM 860 C CA . SER A 1 104 ? -2.434 -5.470 -11.439 1.00 87.50 104 SER A CA 1
ATOM 861 C C . SER A 1 104 ? -2.842 -4.233 -10.643 1.00 87.50 104 SER A C 1
ATOM 863 O O . SER A 1 104 ? -2.941 -4.252 -9.415 1.00 87.50 104 SER A O 1
ATOM 865 N N . PHE A 1 105 ? -3.074 -3.131 -11.354 1.00 83.69 105 PHE A N 1
ATOM 866 C CA . PHE A 1 105 ? -3.630 -1.926 -10.753 1.00 83.69 105 PHE A CA 1
ATOM 867 C C . PHE A 1 105 ? -5.137 -2.088 -10.632 1.00 83.69 105 PHE A C 1
ATOM 869 O O . PHE A 1 105 ? -5.831 -2.211 -11.640 1.00 83.69 105 PHE A O 1
ATOM 876 N N . ARG A 1 106 ? -5.641 -2.043 -9.401 1.00 80.75 106 ARG A N 1
ATOM 877 C CA . ARG A 1 106 ? -7.074 -2.026 -9.126 1.00 80.75 106 ARG A CA 1
ATOM 878 C C . ARG A 1 106 ? -7.431 -0.715 -8.443 1.00 80.75 106 ARG A C 1
ATOM 880 O O . ARG A 1 106 ? -6.780 -0.317 -7.481 1.00 80.75 106 ARG A O 1
ATOM 887 N N . LYS A 1 107 ? -8.468 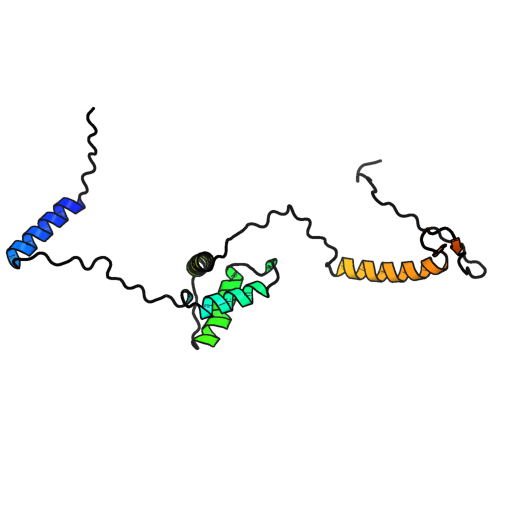-0.043 -8.946 1.00 75.12 107 LYS A N 1
ATOM 888 C CA . LYS A 1 107 ? -9.098 1.053 -8.209 1.00 75.12 107 LYS A CA 1
ATOM 889 C C . LYS A 1 107 ? -9.865 0.439 -7.046 1.00 75.12 107 LYS A C 1
ATOM 891 O O . LYS A 1 107 ? -10.638 -0.495 -7.255 1.00 75.12 107 LYS A O 1
ATOM 896 N N . PHE A 1 108 ? -9.635 0.947 -5.844 1.00 67.62 108 PHE A N 1
ATOM 897 C CA . PHE A 1 108 ? -10.438 0.570 -4.693 1.00 67.62 108 PHE A CA 1
ATOM 898 C C . PHE A 1 108 ? -11.830 1.177 -4.902 1.00 67.62 108 PHE A C 1
ATOM 900 O O . PHE A 1 108 ? -11.992 2.393 -4.840 1.00 67.62 108 PHE A O 1
ATOM 907 N N . THR A 1 109 ? -12.817 0.359 -5.264 1.00 67.44 109 THR A N 1
ATOM 908 C CA . THR A 1 109 ? -14.217 0.784 -5.231 1.00 67.44 109 THR A CA 1
ATOM 909 C C . THR A 1 109 ? -14.636 0.753 -3.768 1.00 67.44 109 THR A C 1
ATOM 911 O O . THR A 1 109 ? -14.468 -0.270 -3.108 1.00 67.44 109 THR A O 1
ATOM 914 N N . SER A 1 110 ? -15.144 1.868 -3.247 1.00 58.66 110 SER A N 1
ATOM 915 C CA . SER A 1 110 ? -15.572 2.065 -1.851 1.00 58.66 110 SER A CA 1
ATOM 916 C C . SER A 1 110 ? -16.797 1.228 -1.449 1.00 58.66 110 SER A C 1
ATOM 918 O O . SER A 1 110 ? -17.566 1.619 -0.582 1.00 58.66 110 SER A O 1
ATOM 920 N N . THR A 1 111 ? -17.015 0.088 -2.099 1.00 52.53 111 THR A N 1
ATOM 921 C CA . THR A 1 111 ? -18.116 -0.842 -1.834 1.00 52.53 111 THR A CA 1
ATOM 922 C C . THR A 1 111 ? -17.837 -1.751 -0.640 1.00 52.53 111 THR A C 1
ATOM 924 O O . THR A 1 111 ? -18.700 -2.528 -0.255 1.00 52.53 111 THR A O 1
ATOM 927 N N . VAL A 1 112 ? -16.634 -1.683 -0.065 1.00 58.50 112 VAL A N 1
ATOM 928 C CA . VAL A 1 112 ? -16.298 -2.344 1.195 1.00 58.50 112 VAL A CA 1
ATOM 929 C C . VAL A 1 112 ? -16.330 -1.268 2.269 1.00 58.50 112 VAL A C 1
ATOM 931 O O . VAL A 1 112 ? -15.489 -0.368 2.253 1.00 58.50 112 VAL A O 1
ATOM 934 N N . TYR A 1 113 ? -17.315 -1.342 3.165 1.00 58.00 113 TYR A N 1
ATOM 935 C CA . TYR A 1 113 ? -17.327 -0.549 4.389 1.00 58.00 113 TYR A CA 1
ATOM 936 C C . TYR A 1 113 ? -16.018 -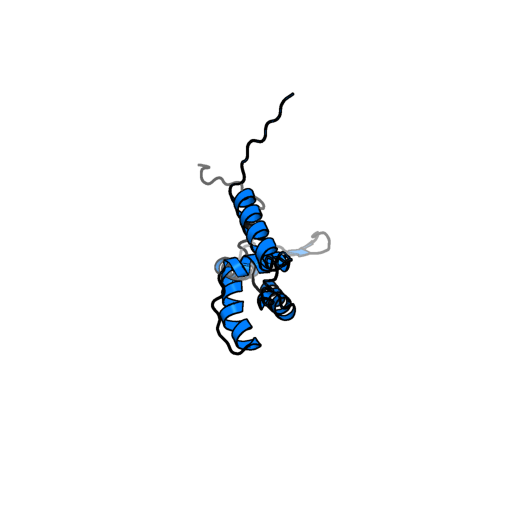0.828 5.127 1.00 58.00 113 TYR A C 1
ATOM 938 O O . TYR A 1 113 ? -15.785 -1.938 5.603 1.00 58.00 113 TYR A O 1
ATOM 946 N N . VAL A 1 114 ? -15.125 0.159 5.149 1.00 58.34 114 VAL A N 1
ATOM 947 C CA . VAL A 1 114 ? -13.949 0.117 6.013 1.00 58.34 114 VAL A CA 1
ATOM 948 C C . VAL A 1 114 ? -14.496 0.336 7.412 1.00 58.34 114 VAL A C 1
ATOM 950 O O . VAL A 1 114 ? -14.864 1.460 7.753 1.00 58.34 114 VAL A O 1
ATOM 953 N N . ASP A 1 115 ? -14.656 -0.752 8.162 1.00 62.53 115 ASP A N 1
ATOM 954 C CA . ASP A 1 115 ? -15.150 -0.701 9.531 1.00 62.53 115 ASP A CA 1
ATOM 955 C C . ASP A 1 115 ? -14.259 0.259 10.331 1.00 62.53 115 ASP A C 1
ATOM 957 O O . ASP A 1 115 ? -13.064 0.030 10.520 1.00 62.53 115 ASP A O 1
ATOM 961 N N . GLY A 1 116 ? -14.833 1.392 10.744 1.00 69.75 116 GLY A N 1
ATOM 962 C CA . GLY A 1 116 ? -14.131 2.459 11.457 1.00 69.75 116 GLY A CA 1
ATOM 963 C C . GLY A 1 116 ? -13.716 2.064 12.873 1.00 69.75 116 GLY A C 1
ATOM 964 O O . GLY A 1 116 ? -13.253 2.919 13.626 1.00 69.75 116 GLY A O 1
ATOM 965 N N . HIS A 1 117 ? -13.888 0.795 13.243 1.00 71.25 117 HIS A N 1
ATOM 966 C CA . HIS A 1 117 ? -13.558 0.258 14.546 1.00 71.25 117 HIS A CA 1
ATOM 967 C C . HIS A 1 117 ? -12.089 0.481 14.949 1.00 71.25 117 HIS A C 1
ATOM 969 O O . HIS A 1 117 ? -11.829 0.701 16.131 1.00 71.25 117 HIS A O 1
ATOM 975 N N . GLU A 1 118 ? -11.148 0.499 13.999 1.00 79.19 118 GLU A N 1
ATOM 976 C CA . GLU A 1 118 ? -9.715 0.698 14.283 1.00 79.19 118 GLU A CA 1
ATOM 977 C C . GLU A 1 118 ? -9.301 2.166 14.504 1.00 79.19 118 GLU A C 1
ATOM 979 O O . GLU A 1 118 ? -8.136 2.435 14.801 1.00 79.19 118 GLU A O 1
ATOM 984 N N . ARG A 1 119 ? -10.208 3.142 14.349 1.00 85.31 119 ARG A N 1
ATOM 985 C CA . ARG A 1 119 ? -9.854 4.549 14.580 1.00 85.31 119 ARG A CA 1
ATOM 986 C C . ARG A 1 119 ? -9.555 4.798 16.059 1.00 85.31 119 ARG A C 1
ATOM 988 O O . ARG A 1 119 ? -10.286 4.334 16.931 1.00 85.31 119 ARG A O 1
ATOM 995 N N . GLU A 1 120 ? -8.520 5.589 16.338 1.00 85.94 120 GLU A N 1
ATOM 996 C CA . GLU A 1 120 ? -8.060 5.879 17.707 1.00 85.94 120 GLU A CA 1
ATOM 997 C C . GLU A 1 120 ? -9.168 6.454 18.601 1.00 85.94 120 GLU A C 1
ATOM 999 O O . GLU A 1 120 ? -9.288 6.074 19.764 1.00 85.94 120 GLU A O 1
ATOM 1004 N N . ASP A 1 121 ? -10.019 7.325 18.054 1.00 90.06 121 ASP A N 1
ATOM 1005 C CA . ASP A 1 121 ? -11.151 7.905 18.776 1.00 90.06 121 ASP A CA 1
ATOM 1006 C C . ASP A 1 121 ? -12.233 6.867 19.104 1.00 90.06 121 ASP A C 1
ATOM 1008 O O . ASP A 1 121 ? -12.774 6.864 20.211 1.00 90.06 121 ASP A O 1
ATOM 1012 N N . VAL A 1 122 ? -12.502 5.942 18.180 1.00 87.88 122 VAL A N 1
ATOM 1013 C CA . VAL A 1 122 ? -13.453 4.841 18.378 1.00 87.88 122 VAL A CA 1
ATOM 1014 C C . VAL A 1 122 ? -12.932 3.843 19.412 1.00 87.88 122 VAL A C 1
ATOM 1016 O O . VAL A 1 122 ? -13.695 3.410 20.277 1.00 87.88 122 VAL A O 1
ATOM 1019 N N . ILE A 1 123 ? -11.642 3.500 19.360 1.00 89.31 123 ILE A N 1
ATOM 1020 C CA . ILE A 1 123 ? -10.998 2.618 20.342 1.00 89.31 123 ILE A CA 1
ATOM 1021 C C . ILE A 1 123 ? -11.076 3.244 21.735 1.00 89.31 123 ILE A C 1
ATOM 1023 O O . ILE A 1 123 ? -11.570 2.601 22.661 1.00 89.31 123 ILE A O 1
ATOM 1027 N N . LYS A 1 124 ? -10.674 4.515 21.866 1.00 94.25 124 LYS A N 1
ATOM 1028 C CA . LYS A 1 124 ? -10.728 5.250 23.133 1.00 94.25 124 LYS A CA 1
ATOM 1029 C C . LYS A 1 124 ? -12.147 5.291 23.700 1.00 94.25 124 LYS A C 1
ATOM 1031 O O . LYS A 1 124 ? -12.356 4.979 24.869 1.00 94.25 124 LYS A O 1
ATOM 1036 N N . TYR A 1 125 ? -13.135 5.610 22.863 1.00 94.19 125 TYR A N 1
ATOM 1037 C CA . TYR A 1 125 ? -14.533 5.616 23.284 1.00 94.19 125 TYR A CA 1
ATOM 1038 C C . TYR A 1 125 ? -14.995 4.237 23.773 1.00 94.19 125 TYR A C 1
ATOM 1040 O O . TYR A 1 125 ? -15.667 4.147 24.800 1.00 94.19 125 TYR A O 1
ATOM 1048 N N . ARG A 1 126 ? -14.642 3.156 23.063 1.00 92.00 126 ARG A N 1
ATOM 1049 C CA . ARG A 1 126 ? -15.006 1.787 23.464 1.00 92.00 126 ARG A CA 1
ATOM 1050 C C . ARG A 1 126 ? -14.356 1.383 24.783 1.00 92.00 126 ARG A C 1
ATOM 1052 O O . ARG A 1 126 ? -15.013 0.728 25.588 1.00 92.00 126 ARG A O 1
ATOM 1059 N N . GLU A 1 127 ? -13.115 1.788 25.026 1.00 94.12 127 GLU A N 1
ATOM 1060 C CA . GLU A 1 127 ? -12.427 1.538 26.294 1.00 94.12 127 GLU A CA 1
ATOM 1061 C C . GLU A 1 127 ? -13.122 2.260 27.459 1.00 94.12 127 GLU A C 1
ATOM 1063 O O . GLU A 1 127 ? -13.514 1.624 28.439 1.00 94.12 127 GLU A O 1
ATOM 1068 N N . GLU A 1 128 ? -13.385 3.561 27.313 1.00 95.62 128 GLU A N 1
ATOM 1069 C CA . GLU A 1 128 ? -14.113 4.360 28.308 1.00 95.62 128 GLU A CA 1
ATOM 1070 C C . GLU A 1 128 ? -15.544 3.843 28.532 1.00 95.62 128 GLU A C 1
ATOM 1072 O O . GLU A 1 128 ? -16.068 3.837 29.649 1.00 95.62 128 GLU A O 1
ATOM 1077 N N . TRP A 1 129 ? -16.219 3.408 27.467 1.00 93.94 129 TRP A N 1
ATOM 1078 C CA . TRP A 1 129 ? -17.543 2.801 27.554 1.00 93.94 129 TRP A CA 1
ATOM 1079 C C . TRP A 1 129 ? -17.508 1.460 28.291 1.00 93.94 129 TRP A C 1
ATOM 1081 O O . TRP A 1 129 ? -18.335 1.248 29.173 1.00 93.94 129 TRP A O 1
ATOM 1091 N N . SER A 1 130 ? -16.537 0.592 27.992 1.00 93.25 130 SER A N 1
ATOM 1092 C CA . SER A 1 130 ? -16.385 -0.718 28.638 1.00 93.25 130 SER A CA 1
ATOM 1093 C C . SER A 1 130 ? -16.157 -0.567 30.141 1.00 93.25 130 SER A C 1
ATOM 1095 O O . SER A 1 130 ? -16.849 -1.193 30.945 1.00 93.25 130 SER A O 1
ATOM 10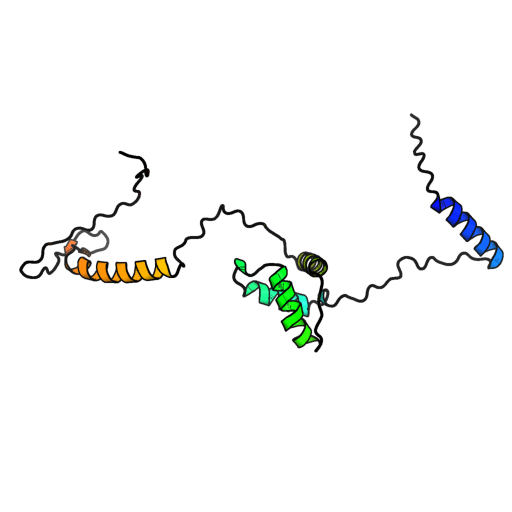97 N N . GLN A 1 131 ? -15.272 0.353 30.537 1.00 94.94 131 GLN A N 1
ATOM 1098 C CA . GLN A 1 131 ? -15.030 0.663 31.946 1.00 94.94 131 GLN A CA 1
ATOM 1099 C C . GLN A 1 131 ? -16.316 1.118 32.654 1.00 94.94 131 GLN A C 1
ATOM 1101 O O . GLN A 1 131 ? -16.658 0.586 33.712 1.00 94.94 131 GLN A O 1
ATOM 1106 N N . ARG A 1 132 ? -17.085 2.037 32.050 1.00 94.00 132 ARG A N 1
ATOM 1107 C CA . ARG A 1 132 ? -18.391 2.466 32.588 1.00 94.00 132 ARG A CA 1
ATOM 1108 C C . ARG A 1 132 ? -19.379 1.306 32.667 1.00 94.00 132 ARG A C 1
ATOM 1110 O O . ARG A 1 132 ? -20.031 1.135 33.695 1.00 94.00 132 ARG A O 1
ATOM 1117 N N . MET A 1 133 ? -19.460 0.478 31.630 1.00 92.12 133 MET A N 1
ATOM 1118 C CA . MET A 1 133 ? -20.377 -0.656 31.592 1.00 92.12 133 MET A CA 1
ATOM 1119 C C . MET A 1 133 ? -20.076 -1.672 32.696 1.00 92.12 133 MET A C 1
ATOM 1121 O O . MET A 1 133 ? -21.001 -2.130 33.358 1.00 92.12 133 MET A O 1
ATOM 1125 N N . MET A 1 134 ? -18.802 -1.947 32.991 1.00 90.19 134 MET A N 1
ATOM 1126 C CA . MET A 1 134 ? -18.423 -2.825 34.105 1.00 90.19 134 MET A CA 1
ATOM 1127 C C . MET A 1 134 ? -18.871 -2.280 35.466 1.00 90.19 134 MET A C 1
ATOM 1129 O O . MET A 1 134 ? -19.279 -3.057 36.330 1.00 90.19 134 MET A O 1
ATOM 1133 N N . THR A 1 135 ? -18.871 -0.955 35.658 1.00 89.50 135 THR A N 1
ATOM 1134 C CA . THR A 1 135 ? -19.429 -0.363 36.888 1.00 89.50 135 THR A CA 1
ATOM 1135 C C . THR A 1 135 ? -20.939 -0.560 36.992 1.00 89.50 135 THR A C 1
ATOM 1137 O O . THR A 1 135 ? -21.452 -0.826 38.080 1.00 89.50 135 THR A O 1
ATOM 1140 N N . TYR A 1 136 ? -21.655 -0.481 35.867 1.00 89.50 136 TYR A N 1
ATOM 1141 C CA . TYR A 1 136 ? -23.099 -0.692 35.829 1.00 89.50 136 TYR A CA 1
ATOM 1142 C C . TYR A 1 136 ? -23.481 -2.164 35.950 1.00 89.50 136 TYR A C 1
ATOM 1144 O O . TYR A 1 136 ? -24.480 -2.459 36.604 1.00 89.50 136 TYR A O 1
ATOM 1152 N N . LYS A 1 137 ? -22.665 -3.077 35.407 1.00 88.56 137 LYS A N 1
ATOM 1153 C CA . LYS A 1 137 ? -22.896 -4.529 35.428 1.00 88.56 137 LYS A CA 1
ATOM 1154 C C . LYS A 1 137 ? -23.127 -5.057 36.844 1.00 88.56 137 LYS A C 1
ATOM 1156 O O . LYS A 1 137 ? -24.033 -5.847 37.049 1.00 88.56 137 LYS A O 1
ATOM 1161 N N . ARG A 1 138 ? -22.419 -4.523 37.853 1.00 87.25 138 ARG A N 1
ATOM 1162 C CA . ARG A 1 138 ? -22.624 -4.863 39.281 1.00 87.25 138 ARG A CA 1
ATOM 1163 C C . ARG A 1 138 ? -24.071 -4.670 39.764 1.00 87.25 138 ARG A C 1
ATOM 1165 O O . ARG A 1 138 ? -24.477 -5.277 40.748 1.00 87.25 138 ARG A O 1
ATOM 1172 N N . ARG A 1 139 ? -24.822 -3.776 39.116 1.00 88.88 139 ARG A N 1
ATOM 1173 C CA . ARG A 1 139 ? -26.210 -3.412 39.440 1.00 88.88 139 ARG A CA 1
ATOM 1174 C C . ARG A 1 139 ? -27.222 -3.996 38.448 1.00 88.88 139 ARG A C 1
ATOM 1176 O O . ARG A 1 139 ? -28.402 -3.666 38.556 1.00 88.88 139 ARG A O 1
ATOM 1183 N N . MET A 1 140 ? -26.775 -4.805 37.489 1.00 90.25 140 MET A N 1
ATOM 1184 C CA . MET A 1 140 ? -27.608 -5.484 36.497 1.00 90.25 140 MET A CA 1
ATOM 1185 C C . MET A 1 140 ? -27.790 -6.950 36.882 1.00 90.25 140 MET A C 1
ATOM 1187 O O . MET A 1 140 ? -26.951 -7.520 37.572 1.00 90.25 140 MET A O 1
ATOM 1191 N N . GLU A 1 141 ? -28.888 -7.555 36.443 1.00 88.31 141 GLU A N 1
ATOM 1192 C CA . GLU A 1 141 ? -29.039 -9.008 36.533 1.00 88.31 141 GLU A CA 1
ATOM 1193 C C . GLU A 1 141 ? -28.055 -9.705 35.609 1.00 88.31 141 GLU A C 1
ATOM 1195 O O . GLU A 1 141 ? -27.852 -9.287 34.466 1.00 88.31 141 GLU A O 1
ATOM 1200 N N . GLU A 1 142 ? -27.481 -10.790 36.113 1.00 84.94 142 GLU A N 1
ATOM 1201 C CA . GLU A 1 142 ? -26.746 -11.738 35.294 1.00 84.94 142 GLU A CA 1
ATOM 1202 C C . GLU A 1 142 ? -27.595 -12.993 35.118 1.00 84.94 142 GLU A C 1
ATOM 1204 O O . GLU A 1 142 ? -28.372 -13.366 35.994 1.00 84.94 142 GLU A O 1
ATOM 1209 N N . TYR A 1 143 ? -27.467 -13.628 33.961 1.00 86.31 143 TYR A N 1
ATOM 1210 C CA . TYR A 1 143 ? -28.162 -14.870 33.665 1.00 86.31 143 TYR A CA 1
ATOM 1211 C C . TYR A 1 143 ? -27.120 -15.972 33.519 1.00 86.31 143 TYR A C 1
ATOM 1213 O O . TYR A 1 143 ? -26.170 -15.820 32.747 1.00 86.31 143 TYR A O 1
ATOM 1221 N N . SER A 1 144 ? -27.271 -17.061 34.268 1.00 80.56 144 SER A N 1
ATOM 1222 C CA . SER A 1 144 ? -26.309 -18.167 34.291 1.00 80.56 144 SER A CA 1
ATOM 1223 C C . SER A 1 144 ? -26.912 -19.489 33.789 1.00 80.56 144 SER A C 1
ATOM 1225 O O . SER A 1 144 ? -28.124 -19.600 33.584 1.00 80.56 144 SER A O 1
ATOM 1227 N N . ARG A 1 145 ? -26.041 -20.496 33.581 1.00 82.00 145 ARG A N 1
ATOM 1228 C CA . ARG A 1 145 ? -26.271 -21.785 32.876 1.00 82.00 145 ARG A CA 1
ATOM 1229 C C . ARG A 1 145 ? -26.397 -21.681 31.351 1.00 82.00 145 ARG A C 1
ATOM 1231 O O . ARG A 1 145 ? -26.563 -20.599 30.801 1.00 82.00 145 ARG A O 1
ATOM 1238 N N . ASP A 1 146 ? -26.349 -22.842 30.693 1.00 80.00 146 ASP A N 1
ATOM 1239 C CA . ASP A 1 146 ? -26.341 -22.996 29.229 1.00 80.00 146 ASP A CA 1
ATOM 1240 C C . ASP A 1 146 ? -27.522 -22.308 28.524 1.00 80.00 146 ASP A C 1
ATOM 1242 O O . ASP A 1 146 ? -27.372 -21.817 27.409 1.00 80.00 146 ASP A O 1
ATOM 1246 N N . ASN A 1 147 ? -28.672 -22.210 29.197 1.00 78.94 147 ASN A N 1
ATOM 1247 C CA . ASN A 1 147 ? -29.894 -21.609 28.659 1.00 78.94 147 ASN A CA 1
ATOM 1248 C C . ASN A 1 147 ? -30.277 -20.272 29.318 1.00 78.94 147 ASN A C 1
ATOM 1250 O O . ASN A 1 147 ? -31.392 -19.803 29.105 1.00 78.94 147 ASN A O 1
ATOM 1254 N N . MET A 1 148 ? -29.404 -19.664 30.139 1.00 82.00 148 MET A N 1
ATOM 1255 C CA . MET A 1 148 ? -29.716 -18.414 30.862 1.00 82.00 148 MET A CA 1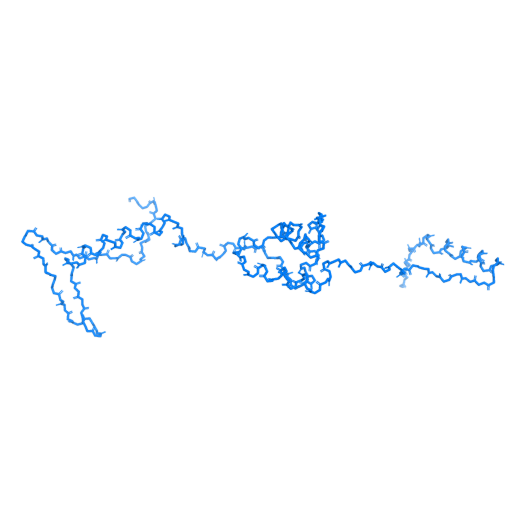
ATOM 1256 C C . MET A 1 148 ? -30.973 -18.513 31.758 1.00 82.00 148 MET A C 1
ATOM 1258 O O . MET A 1 148 ? -31.668 -17.530 31.996 1.00 82.00 148 MET A O 1
ATOM 1262 N N . GLU A 1 149 ? -31.283 -19.714 32.256 1.00 80.06 149 GLU A N 1
ATOM 1263 C CA . GLU A 1 149 ? -32.509 -20.007 33.018 1.00 80.06 149 GLU A CA 1
ATOM 1264 C C . GLU A 1 149 ? -32.484 -19.458 34.451 1.00 80.06 149 GLU A C 1
ATOM 1266 O O . GLU A 1 149 ? -33.531 -19.310 35.080 1.00 80.06 149 GLU A O 1
ATOM 1271 N N . VAL A 1 150 ? -31.294 -19.182 34.989 1.00 83.75 150 VAL A N 1
ATOM 1272 C CA . VAL A 1 150 ? -31.127 -18.698 36.361 1.00 83.75 150 VAL A CA 1
ATOM 1273 C C . VAL A 1 150 ? -30.813 -17.213 36.332 1.00 83.75 150 VAL A C 1
ATOM 1275 O O . VAL A 1 150 ? -29.795 -16.811 35.775 1.00 83.75 150 VAL A O 1
ATOM 1278 N N . VAL A 1 151 ? -31.671 -16.421 36.974 1.00 85.12 151 VAL A N 1
ATOM 1279 C CA . VAL A 1 151 ? -31.439 -14.994 37.205 1.00 85.12 151 VAL A CA 1
ATOM 1280 C C . VAL A 1 151 ? -30.650 -14.828 38.500 1.00 85.12 151 VAL A C 1
ATOM 1282 O O . VAL A 1 151 ? -31.128 -15.172 39.581 1.00 85.12 151 VAL A O 1
ATOM 1285 N N . GLU A 1 152 ? -29.438 -14.301 38.394 1.00 83.69 152 GLU A N 1
ATOM 1286 C CA . GLU A 1 152 ? -28.605 -13.921 39.528 1.00 83.69 152 GLU A CA 1
ATOM 1287 C C . GLU A 1 152 ? -28.837 -12.445 39.851 1.00 83.69 152 GLU A C 1
ATOM 1289 O O . GLU A 1 152 ? -28.504 -11.547 39.070 1.00 83.69 152 GLU A O 1
ATOM 1294 N N . GLU A 1 153 ? -29.439 -12.187 41.015 1.00 83.00 153 GLU A N 1
ATOM 1295 C CA . GLU A 1 153 ? -29.720 -10.819 41.433 1.00 83.00 153 GLU A CA 1
ATOM 1296 C C . GLU A 1 153 ? -28.430 -10.048 41.767 1.00 83.00 153 GLU A C 1
ATOM 1298 O O . GLU A 1 153 ? -27.540 -10.563 42.458 1.00 83.00 153 GLU A O 1
ATOM 1303 N N . PRO A 1 154 ? -28.324 -8.779 41.331 1.00 84.19 154 PRO A N 1
ATOM 1304 C CA . PRO A 1 154 ? -27.163 -7.959 41.624 1.00 84.19 154 PRO A CA 1
ATOM 1305 C C . PRO A 1 154 ? -27.039 -7.666 43.119 1.00 84.19 154 PRO A C 1
ATOM 1307 O O . PRO A 1 154 ? -28.012 -7.361 43.811 1.00 84.19 154 PRO A O 1
ATOM 1310 N N . LYS A 1 155 ? -25.798 -7.636 43.612 1.00 80.12 155 LYS A N 1
ATOM 1311 C CA . LYS A 1 155 ? -25.478 -7.175 44.972 1.00 80.12 155 LYS A CA 1
ATOM 1312 C C . LYS A 1 155 ? -25.479 -5.647 45.010 1.00 80.12 155 LYS A C 1
ATOM 1314 O O . LYS A 1 155 ? -24.431 -5.006 44.932 1.00 80.12 155 LYS A O 1
ATOM 1319 N N . VAL A 1 156 ? -26.674 -5.073 45.083 1.00 80.94 156 VAL A N 1
ATOM 1320 C CA . VAL A 1 156 ? -26.901 -3.624 45.122 1.00 80.94 156 VAL A CA 1
ATOM 1321 C C . VAL A 1 156 ? -26.657 -3.096 46.543 1.00 80.94 156 VAL A C 1
ATOM 1323 O O . VAL A 1 156 ? -27.153 -3.666 47.514 1.00 80.94 156 VAL A O 1
ATOM 1326 N N . LEU A 1 157 ? -25.875 -2.020 46.687 1.00 80.50 157 LEU A N 1
ATOM 1327 C CA . LEU A 1 157 ? -25.622 -1.399 47.995 1.00 80.50 157 LEU A CA 1
ATOM 1328 C C . LEU A 1 157 ? -26.848 -0.609 48.483 1.00 80.50 157 LEU A C 1
ATOM 1330 O O . LEU A 1 157 ? -27.703 -0.203 47.696 1.00 80.50 157 LEU A O 1
ATOM 1334 N N . HIS A 1 158 ? -26.925 -0.348 49.790 1.00 79.06 158 HIS A N 1
ATOM 1335 C CA . HIS A 1 158 ? -28.022 0.424 50.376 1.00 79.06 158 HIS A CA 1
ATOM 1336 C C . HIS A 1 158 ? -28.135 1.815 49.719 1.00 79.06 158 HIS A C 1
ATOM 1338 O O . HIS A 1 158 ? -27.189 2.599 49.750 1.00 79.06 158 HIS A O 1
ATOM 1344 N N . GLY A 1 159 ? -29.290 2.106 49.109 1.00 81.62 159 GLY A N 1
ATOM 1345 C CA . GLY A 1 159 ? -29.563 3.359 48.389 1.00 81.62 159 GLY A CA 1
ATOM 1346 C C . GLY A 1 159 ? -29.291 3.326 46.877 1.00 81.62 159 GLY A C 1
ATOM 1347 O O . GLY A 1 159 ? -29.707 4.242 46.167 1.00 81.62 159 GLY A O 1
ATOM 1348 N N . GLU A 1 160 ? -28.655 2.278 46.350 1.00 85.38 160 GLU A N 1
ATOM 1349 C CA . GLU A 1 160 ? -28.502 2.088 44.905 1.00 85.38 160 GLU A CA 1
ATOM 1350 C C . GLU A 1 160 ? -29.764 1.441 44.295 1.00 85.38 160 GLU A C 1
ATOM 1352 O O . GLU A 1 160 ? -30.475 0.670 44.938 1.00 85.38 160 GLU A O 1
ATOM 1357 N N . LYS A 1 161 ? -30.058 1.752 43.024 1.00 87.25 161 LYS A N 1
ATOM 1358 C CA . LYS A 1 161 ? -31.148 1.115 42.261 1.00 87.25 161 LYS A CA 1
ATOM 1359 C C . LYS A 1 161 ? -30.600 0.051 41.317 1.00 87.25 161 LYS A C 1
ATOM 1361 O O . LYS A 1 161 ? -29.529 0.241 40.736 1.00 87.25 161 LYS A O 1
ATOM 1366 N N . LYS A 1 162 ? -31.365 -1.009 41.090 1.00 89.06 162 LYS A N 1
ATOM 1367 C CA . LYS A 1 162 ? -31.117 -1.965 40.008 1.00 89.06 162 LYS A CA 1
ATOM 1368 C C . LYS A 1 162 ? -31.140 -1.263 38.643 1.00 89.06 162 LYS A C 1
ATOM 1370 O O . LYS A 1 162 ? -31.915 -0.326 38.444 1.00 89.06 162 LYS A O 1
ATOM 1375 N N . LEU A 1 163 ? -30.275 -1.693 37.731 1.00 89.81 163 LEU A N 1
ATOM 1376 C CA . LEU A 1 163 ? -30.193 -1.200 36.358 1.00 89.81 163 LEU A CA 1
ATOM 1377 C C . LEU A 1 163 ? -30.612 -2.301 35.382 1.00 89.81 163 LEU A C 1
ATOM 1379 O O . LEU A 1 163 ? -30.312 -3.471 35.596 1.00 89.81 163 LEU A O 1
ATOM 1383 N N . VAL A 1 164 ? -31.277 -1.906 34.300 1.00 88.75 164 VAL A N 1
ATOM 1384 C CA . VAL A 1 164 ? -31.612 -2.781 33.172 1.00 88.75 164 VAL A CA 1
ATOM 1385 C C . VAL A 1 164 ? -30.916 -2.217 31.943 1.00 88.75 164 VAL A C 1
ATOM 1387 O O . VAL A 1 164 ? -31.064 -1.031 31.641 1.00 88.75 164 VAL A O 1
ATOM 1390 N N . LEU A 1 165 ? -30.123 -3.045 31.263 1.00 87.75 165 LEU A N 1
ATOM 1391 C CA . LEU A 1 165 ? -29.511 -2.666 29.996 1.00 87.75 165 LEU A CA 1
ATOM 1392 C C . LEU A 1 165 ? -30.561 -2.776 28.889 1.00 87.75 165 LEU A C 1
ATOM 1394 O O . LEU A 1 165 ? -31.050 -3.863 28.601 1.00 87.75 165 LEU A O 1
ATOM 1398 N N . VAL A 1 166 ? -30.883 -1.649 28.262 1.00 87.00 166 VAL A N 1
ATOM 1399 C CA . VAL A 1 166 ? -31.738 -1.606 27.073 1.00 87.00 166 VAL A CA 1
ATOM 1400 C C . VAL A 1 166 ? -30.830 -1.429 25.861 1.00 87.00 166 VAL A C 1
ATOM 1402 O O . VAL A 1 166 ? -30.207 -0.379 25.702 1.00 87.00 166 VAL A O 1
ATOM 1405 N N . THR A 1 167 ? -30.713 -2.466 25.033 1.00 83.12 167 THR A N 1
ATOM 1406 C CA . THR A 1 167 ? -29.973 -2.417 23.766 1.00 83.12 167 THR A CA 1
ATOM 1407 C C . THR A 1 167 ? -30.940 -2.274 22.601 1.00 83.12 167 THR A C 1
ATOM 1409 O O . THR A 1 167 ? -31.934 -2.993 22.527 1.00 83.12 167 THR A O 1
ATOM 1412 N N . HIS A 1 168 ? -30.623 -1.382 21.667 1.00 80.56 168 HIS A N 1
ATOM 1413 C CA . HIS A 1 168 ? -31.313 -1.286 20.385 1.00 80.56 168 HIS A CA 1
ATOM 1414 C C . HIS A 1 168 ? -30.397 -1.881 19.315 1.00 80.56 168 HIS A C 1
ATOM 1416 O O . HIS A 1 168 ? -29.283 -1.396 19.137 1.00 80.56 168 HIS A O 1
ATOM 1422 N N . ASP A 1 169 ? -30.853 -2.953 18.670 1.00 65.25 169 ASP A N 1
ATOM 1423 C CA . ASP A 1 169 ? -30.133 -3.667 17.605 1.00 65.25 169 ASP A CA 1
ATOM 1424 C C . ASP A 1 169 ? -30.107 -2.830 16.315 1.00 65.25 169 ASP A C 1
ATOM 1426 O O . ASP A 1 169 ? -29.058 -2.556 15.741 1.00 65.25 169 ASP A O 1
ATOM 1430 N N . GLU A 1 170 ? -31.253 -2.258 15.952 1.00 54.19 170 GLU A N 1
ATOM 1431 C CA . GLU A 1 170 ? -31.387 -1.402 14.781 1.00 54.19 170 GLU A CA 1
ATOM 1432 C C . GLU A 1 170 ? -32.313 -0.243 15.126 1.00 54.19 170 GLU A C 1
ATOM 1434 O O . GLU A 1 170 ? -33.524 -0.399 15.280 1.00 54.19 170 GLU A O 1
ATOM 1439 N N . SER A 1 171 ? -31.747 0.950 15.290 1.00 59.69 171 SER A N 1
ATOM 1440 C CA . SER A 1 171 ? -32.556 2.153 15.418 1.00 59.69 171 SER A CA 1
ATOM 1441 C C . SER A 1 171 ? -32.676 2.812 14.047 1.00 59.69 171 SER A C 1
ATOM 1443 O O . SER A 1 171 ? -31.740 3.467 13.589 1.00 59.69 171 SER A O 1
ATOM 1445 N N . THR A 1 172 ? -33.817 2.665 13.379 1.00 56.06 172 THR A N 1
ATOM 1446 C CA . THR A 1 172 ? -34.113 3.345 12.105 1.00 56.06 172 THR A CA 1
ATOM 1447 C C . THR A 1 172 ? -34.549 4.795 12.328 1.00 56.06 172 THR A C 1
ATOM 1449 O O . THR A 1 172 ? -35.507 5.257 11.712 1.00 56.06 172 THR A O 1
ATOM 1452 N N . PHE A 1 173 ? -33.893 5.523 13.237 1.00 60.31 173 PHE A N 1
ATOM 1453 C CA . PHE A 1 173 ? -34.192 6.938 13.427 1.00 60.31 173 PHE A CA 1
ATOM 1454 C C . PHE A 1 173 ? -33.658 7.710 12.223 1.00 60.31 173 PHE A C 1
ATOM 1456 O O . PHE A 1 173 ? -32.450 7.909 12.070 1.00 60.31 173 PHE A O 1
ATOM 1463 N N . TYR A 1 174 ? -34.564 8.136 11.348 1.00 58.78 174 TYR A N 1
ATOM 1464 C CA . TYR A 1 174 ? -34.233 9.115 10.330 1.00 58.78 174 TYR A CA 1
ATOM 1465 C C . TYR A 1 174 ? -33.986 10.456 11.019 1.00 58.78 174 TYR A C 1
ATOM 1467 O O . TYR A 1 174 ? -34.753 10.874 11.882 1.00 58.78 174 TYR A O 1
ATOM 1475 N N . ALA A 1 175 ? -32.942 11.177 10.602 1.00 60.12 175 ALA A N 1
ATOM 1476 C CA . ALA A 1 175 ? -32.586 12.499 11.135 1.00 60.12 175 ALA A CA 1
ATOM 1477 C C . ALA A 1 175 ? -33.683 13.584 10.961 1.00 60.12 175 ALA A C 1
ATOM 1479 O O . ALA A 1 175 ? -33.459 14.741 11.310 1.00 60.12 175 ALA A O 1
ATOM 1480 N N . TYR A 1 176 ? -34.846 13.220 10.411 1.00 58.00 176 TYR A N 1
ATOM 1481 C CA . TYR A 1 176 ? -35.973 14.091 10.089 1.00 58.00 176 TYR A CA 1
ATOM 1482 C C . TYR A 1 176 ? -37.324 13.617 10.643 1.00 58.00 176 TYR A C 1
ATOM 1484 O O . TYR A 1 176 ? -38.326 14.269 10.351 1.00 58.00 176 TYR A O 1
ATOM 1492 N N . ASP A 1 177 ? -37.381 12.542 11.434 1.00 64.50 177 ASP A N 1
ATOM 1493 C CA . ASP A 1 177 ? -38.622 12.208 12.141 1.00 64.50 177 ASP A CA 1
ATOM 1494 C C . ASP A 1 177 ? -38.852 13.237 13.259 1.00 64.50 177 ASP A C 1
ATOM 1496 O O . ASP A 1 177 ? -38.011 13.418 14.144 1.00 64.50 177 ASP A O 1
ATOM 1500 N N . ARG A 1 178 ? -39.959 13.978 13.142 1.00 54.09 178 ARG A N 1
ATOM 1501 C CA . ARG A 1 178 ? -40.329 15.143 13.953 1.00 54.09 178 ARG A CA 1
ATOM 1502 C C . ARG A 1 178 ? -41.573 14.861 14.779 1.00 54.09 178 ARG A C 1
ATOM 1504 O O . ARG A 1 178 ? -42.472 14.176 14.245 1.00 54.09 178 ARG A O 1
#

Sequence (178 aa):
MENVYNQTNTYLPLAIRKWGKEYIATGYISQRQQGRFIRPPFVLADEAIANATSNWIRQQKIEKRTASNVKRYIDQILYPVKFGVVRDISLSIINKYMKTWGFSFRKFTSTVYVDGHEREDVIKYREEWSQRMMTYKRRMEEYSRDNMEVVEEPKVLHGEKKLVLVTHDESTFYAYDR